Protein AF-A0A7G9NWK3-F1 (afdb_monomer_lite)

Secondary structure (DSSP, 8-state):
--------HHHHHHHHHHHHHHS-HHHHHHHTTTHHHHHHHHHHTTTS-GGGGHHHHHHHHHHHHHHS--TTS-TT-HHHHHHHHHHHHHHHHHHHHHHHHHT-----PPPP----

Foldseek 3Di:
DDDPPPQPVVQLVQLLVLLVVPDDPLLSVLVSVCSSVLLVVCLVVLVDQLVVCLVVLLVSSLVSLVPPDDPPDPSPPVVSSVVVSVSSSVSSNVVSVVCVVVVVSDPPDPPPPPPD

Radius of gyration: 16.32 Å; chains: 1; bounding box: 44×42×41 Å

Structure (mmCIF, N/CA/C/O backbone):
data_AF-A0A7G9NWK3-F1
#
_entry.id   AF-A0A7G9NWK3-F1
#
loop_
_atom_site.group_PDB
_atom_site.id
_atom_site.type_symbol
_atom_site.label_atom_id
_atom_site.label_alt_id
_atom_site.label_comp_id
_atom_site.label_asym_id
_atom_site.label_entity_id
_atom_site.label_seq_id
_atom_site.pdbx_PDB_ins_code
_atom_site.Cartn_x
_atom_site.Cartn_y
_atom_site.Cartn_z
_atom_site.occupancy
_atom_site.B_iso_or_equiv
_atom_site.auth_seq_id
_atom_site.auth_comp_id
_atom_site.auth_asym_id
_atom_site.auth_atom_id
_atom_site.pdbx_PDB_model_num
ATOM 1 N N . MET A 1 1 ? -30.139 9.525 0.377 1.00 36.47 1 MET A N 1
ATOM 2 C CA . MET A 1 1 ? -29.068 8.909 1.184 1.00 36.47 1 MET A CA 1
ATOM 3 C C . MET A 1 1 ? -27.765 9.140 0.442 1.00 36.47 1 MET A C 1
ATOM 5 O O . MET A 1 1 ? -27.515 8.451 -0.534 1.00 36.47 1 MET A O 1
ATOM 9 N N . GLN A 1 2 ? -27.028 10.190 0.800 1.00 31.06 2 GLN A N 1
ATOM 10 C CA . GLN A 1 2 ? -25.703 10.467 0.244 1.00 31.06 2 GLN A CA 1
ATOM 11 C C . GLN A 1 2 ? -24.690 10.051 1.306 1.00 31.06 2 GLN A C 1
ATOM 13 O O . GLN A 1 2 ? -24.541 10.722 2.321 1.00 31.06 2 GLN A O 1
ATOM 18 N N . THR A 1 3 ? -24.085 8.886 1.110 1.00 35.31 3 THR A N 1
ATOM 19 C CA . THR A 1 3 ? -22.922 8.424 1.862 1.00 35.31 3 THR A CA 1
ATOM 20 C C . THR A 1 3 ? -21.772 9.354 1.498 1.00 35.31 3 THR A C 1
ATOM 22 O O . THR A 1 3 ? -21.314 9.366 0.356 1.00 35.31 3 THR A O 1
ATOM 25 N N . PHE A 1 4 ? -21.365 10.207 2.433 1.00 38.41 4 PHE A N 1
ATOM 26 C CA . PHE A 1 4 ? -20.191 11.047 2.255 1.00 38.41 4 PHE A CA 1
ATOM 27 C C . PHE A 1 4 ? -18.959 10.141 2.300 1.00 38.41 4 PHE A C 1
ATOM 29 O O . PHE A 1 4 ? -18.490 9.778 3.374 1.00 38.41 4 PHE A O 1
ATOM 36 N N . CYS A 1 5 ? -18.443 9.762 1.128 1.00 40.53 5 CYS A N 1
ATOM 37 C CA . CYS A 1 5 ? -17.066 9.307 0.992 1.00 40.53 5 CYS A CA 1
ATOM 38 C C . CYS A 1 5 ? -16.168 10.498 1.339 1.00 40.53 5 CYS A C 1
ATOM 40 O O . CYS A 1 5 ? -15.798 11.282 0.463 1.00 40.53 5 CYS A O 1
ATOM 42 N N . HIS A 1 6 ? -15.852 10.679 2.621 1.00 49.09 6 HIS A N 1
ATOM 43 C CA . HIS A 1 6 ? -14.662 11.430 2.982 1.00 49.09 6 HIS A CA 1
ATOM 44 C C . HIS A 1 6 ? -13.484 10.611 2.469 1.00 49.09 6 HIS A C 1
ATOM 46 O O . HIS A 1 6 ? -13.016 9.688 3.124 1.00 49.09 6 HIS A O 1
ATOM 52 N N . ILE A 1 7 ? -13.059 10.921 1.245 1.00 53.34 7 ILE A N 1
ATOM 53 C CA . ILE A 1 7 ? -11.756 10.521 0.729 1.00 53.34 7 ILE A CA 1
ATOM 54 C C . ILE A 1 7 ? -10.776 10.936 1.825 1.00 53.34 7 ILE A C 1
ATOM 56 O O . ILE A 1 7 ? -10.703 12.120 2.170 1.00 53.34 7 ILE A O 1
ATOM 60 N N . ASN A 1 8 ? -10.109 9.970 2.452 1.00 70.69 8 ASN A N 1
ATOM 61 C CA . ASN A 1 8 ? -9.171 10.215 3.539 1.00 70.69 8 ASN A CA 1
ATOM 62 C C . ASN A 1 8 ? -7.871 10.779 2.949 1.00 70.69 8 ASN A C 1
ATOM 64 O O . ASN A 1 8 ? -6.813 10.161 3.018 1.00 70.69 8 ASN A O 1
ATOM 68 N N . VAL A 1 9 ? -7.961 11.978 2.359 1.00 74.44 9 VAL A N 1
ATOM 69 C CA . VAL A 1 9 ? -6.882 12.661 1.628 1.00 74.44 9 VAL A CA 1
ATOM 70 C C . VAL A 1 9 ? -5.623 12.766 2.490 1.00 74.44 9 VAL A C 1
ATOM 72 O O . VAL A 1 9 ? -4.520 12.624 1.981 1.00 74.44 9 VAL A O 1
ATOM 75 N N . SER A 1 10 ? -5.778 12.946 3.806 1.00 81.19 10 SER A N 1
ATOM 76 C CA . SER A 1 10 ? -4.660 12.964 4.758 1.00 81.19 10 SER A CA 1
ATOM 77 C C . SER A 1 10 ? -3.910 11.624 4.815 1.00 81.19 10 SER A C 1
ATOM 79 O O . SER A 1 10 ? -2.680 11.601 4.776 1.00 81.19 10 SER A O 1
ATOM 81 N N . LEU A 1 11 ? -4.636 10.500 4.850 1.00 82.62 11 LEU A N 1
ATOM 82 C CA . LEU A 1 11 ? -4.047 9.158 4.875 1.00 82.62 11 LEU A CA 1
ATOM 83 C C . LEU A 1 11 ? -3.425 8.797 3.527 1.00 82.62 11 LEU A C 1
ATOM 85 O O . LEU A 1 11 ? -2.316 8.265 3.482 1.00 82.62 11 LEU A O 1
ATOM 89 N N . GLU A 1 12 ? -4.110 9.130 2.433 1.00 83.88 12 GLU A N 1
ATOM 90 C CA . GLU A 1 12 ? -3.580 8.957 1.081 1.00 83.88 12 GLU A CA 1
ATOM 91 C C . GLU A 1 12 ? -2.280 9.740 0.899 1.00 83.88 12 GLU A C 1
ATOM 93 O O . GLU A 1 12 ? -1.285 9.200 0.421 1.00 83.88 12 GLU A O 1
ATOM 98 N N . GLN A 1 13 ? -2.250 10.996 1.340 1.00 85.50 13 GLN A N 1
ATOM 99 C CA . GLN A 1 13 ? -1.069 11.838 1.227 1.00 85.50 13 GLN A CA 1
ATOM 100 C C . GLN A 1 13 ? 0.080 11.334 2.106 1.00 85.50 13 GLN A C 1
ATOM 102 O O . GLN A 1 13 ? 1.219 11.306 1.649 1.00 85.50 13 GLN A O 1
ATOM 107 N N . HIS A 1 14 ? -0.211 10.854 3.319 1.00 85.25 14 HIS A N 1
ATOM 108 C CA . HIS A 1 14 ? 0.791 10.230 4.183 1.00 85.25 14 HIS A CA 1
ATOM 109 C C . HIS A 1 14 ? 1.424 8.999 3.519 1.00 85.25 14 HIS A C 1
ATOM 111 O O . HIS A 1 14 ? 2.650 8.882 3.461 1.00 85.25 14 HIS A O 1
ATOM 117 N N . LEU A 1 15 ? 0.598 8.095 2.982 1.00 86.12 15 LEU A N 1
ATOM 118 C CA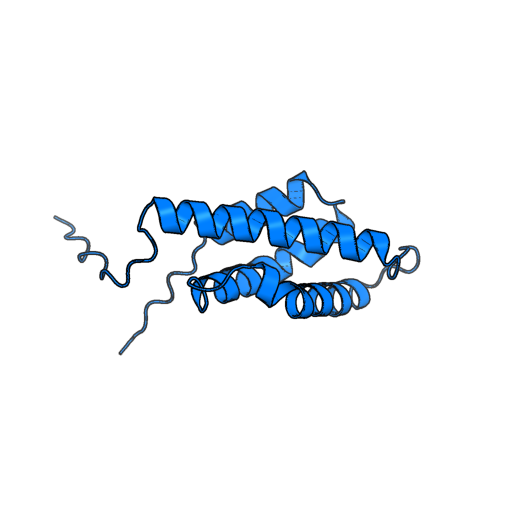 . LEU A 1 15 ? 1.073 6.886 2.314 1.00 86.12 15 LEU A CA 1
ATOM 119 C C . LEU A 1 15 ? 1.859 7.222 1.038 1.00 86.12 15 LEU A C 1
ATOM 121 O O . LEU A 1 15 ? 2.915 6.639 0.792 1.00 86.12 15 LEU A O 1
ATOM 125 N N . ALA A 1 16 ? 1.384 8.184 0.244 1.00 86.94 16 ALA A N 1
ATOM 126 C CA . ALA A 1 16 ? 2.082 8.651 -0.950 1.00 86.94 16 ALA A CA 1
ATOM 127 C C . ALA A 1 16 ? 3.452 9.258 -0.608 1.00 86.94 16 ALA A C 1
ATOM 129 O O . ALA A 1 16 ? 4.447 8.925 -1.252 1.00 86.94 16 ALA A O 1
ATOM 130 N N . ASP A 1 17 ? 3.538 10.088 0.433 1.00 88.12 17 ASP A N 1
ATOM 131 C CA . ASP A 1 17 ? 4.800 10.670 0.892 1.00 88.12 17 ASP A CA 1
ATOM 132 C C . ASP A 1 17 ? 5.778 9.593 1.379 1.00 88.12 17 ASP A C 1
ATOM 134 O O . ASP A 1 17 ? 6.973 9.657 1.072 1.00 88.12 17 ASP A O 1
ATOM 138 N N . ALA A 1 18 ? 5.290 8.581 2.104 1.00 85.94 18 ALA A N 1
ATOM 139 C CA . ALA A 1 18 ? 6.108 7.456 2.549 1.00 85.94 18 ALA A CA 1
ATOM 140 C C . ALA A 1 18 ? 6.674 6.662 1.360 1.00 85.94 18 ALA A C 1
ATOM 142 O O . ALA A 1 18 ? 7.873 6.368 1.330 1.00 85.94 18 ALA A O 1
ATOM 143 N N . ILE A 1 19 ? 5.845 6.396 0.345 1.00 85.81 19 ILE A N 1
ATOM 144 C CA . ILE A 1 19 ? 6.253 5.751 -0.910 1.00 85.81 19 ILE A CA 1
ATOM 145 C C . ILE A 1 19 ? 7.310 6.597 -1.633 1.00 85.81 19 ILE A C 1
ATOM 147 O O . ILE A 1 19 ? 8.365 6.083 -1.998 1.00 85.81 19 ILE A O 1
ATOM 151 N N . ILE A 1 20 ? 7.076 7.900 -1.813 1.00 86.81 20 ILE A N 1
ATOM 152 C CA . ILE A 1 20 ? 7.998 8.798 -2.529 1.00 86.81 20 ILE A CA 1
ATOM 153 C C . ILE A 1 20 ? 9.357 8.888 -1.825 1.00 86.81 20 ILE A C 1
ATOM 155 O O . ILE A 1 20 ? 10.392 8.951 -2.488 1.00 86.81 20 ILE A O 1
ATOM 159 N N . ARG A 1 21 ? 9.378 8.889 -0.487 1.00 86.06 21 ARG A N 1
ATOM 160 C CA . ARG A 1 21 ? 10.619 8.982 0.300 1.00 86.06 21 ARG A CA 1
ATOM 161 C C . ARG A 1 21 ? 11.470 7.718 0.240 1.00 86.06 21 ARG A C 1
ATOM 163 O O . ARG A 1 21 ? 12.689 7.809 0.371 1.00 86.06 21 ARG A O 1
ATOM 170 N N . GLN A 1 22 ? 10.843 6.555 0.103 1.00 80.88 22 GLN A N 1
ATOM 171 C CA . GLN A 1 22 ? 11.500 5.268 0.328 1.00 80.88 22 GLN A CA 1
ATOM 172 C C . GLN A 1 22 ? 11.631 4.402 -0.937 1.00 80.88 22 GLN A C 1
ATOM 174 O O . GLN A 1 22 ? 12.414 3.445 -0.945 1.00 80.88 22 GLN A O 1
ATOM 179 N N . CYS A 1 23 ? 10.901 4.729 -2.006 1.00 78.44 23 CYS A N 1
ATOM 180 C CA . CYS A 1 23 ? 10.944 4.029 -3.286 1.00 78.44 23 CYS A CA 1
ATOM 181 C C . CYS A 1 23 ? 11.720 4.820 -4.345 1.00 78.44 23 CYS A C 1
ATOM 183 O O . CYS A 1 23 ? 11.774 6.048 -4.342 1.00 78.44 23 CYS A O 1
ATOM 185 N N . GLU A 1 24 ? 12.302 4.105 -5.307 1.00 77.38 24 GLU A N 1
ATOM 186 C CA . GLU A 1 24 ? 12.874 4.739 -6.495 1.00 77.38 24 GLU A CA 1
ATOM 187 C C . GLU A 1 24 ? 11.774 5.444 -7.298 1.00 77.38 24 GLU A C 1
ATOM 189 O O . GLU A 1 24 ? 10.650 4.950 -7.381 1.00 77.38 24 GLU A O 1
ATOM 194 N N . LYS A 1 25 ? 12.101 6.568 -7.946 1.00 73.75 25 LYS A N 1
ATOM 195 C CA . LYS A 1 25 ? 11.130 7.423 -8.655 1.00 73.75 25 LYS A CA 1
ATOM 196 C C . LYS A 1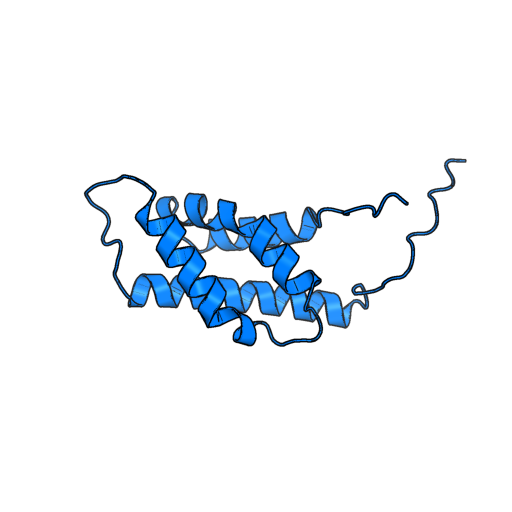 25 ? 10.220 6.652 -9.624 1.00 73.75 25 LYS A C 1
ATOM 198 O O . LYS A 1 25 ? 9.025 6.906 -9.697 1.00 73.75 25 LYS A O 1
ATOM 203 N N . THR A 1 26 ? 10.782 5.678 -10.338 1.00 69.31 26 THR A N 1
ATOM 204 C CA . THR A 1 26 ? 10.066 4.822 -11.297 1.00 69.31 26 THR A CA 1
ATOM 205 C C . THR A 1 26 ? 9.029 3.904 -10.644 1.00 69.31 26 THR A C 1
ATOM 207 O O . THR A 1 26 ? 8.025 3.572 -11.273 1.00 69.31 26 THR A O 1
ATOM 210 N N . TRP A 1 27 ? 9.253 3.488 -9.398 1.00 75.06 27 TRP A N 1
ATOM 211 C CA . TRP A 1 27 ? 8.313 2.688 -8.615 1.00 75.06 27 TRP A CA 1
ATOM 212 C C . TRP A 1 27 ? 7.336 3.569 -7.848 1.00 75.06 27 TRP A C 1
ATOM 214 O O . TRP A 1 27 ? 6.149 3.257 -7.830 1.00 75.06 27 TRP A O 1
ATOM 224 N N . ALA A 1 28 ? 7.807 4.690 -7.301 1.00 80.75 28 ALA A N 1
ATOM 225 C CA . ALA A 1 28 ? 6.976 5.642 -6.579 1.00 80.75 28 ALA A CA 1
ATOM 226 C C . ALA A 1 28 ? 5.772 6.093 -7.420 1.00 80.75 28 ALA A C 1
ATOM 228 O O . ALA A 1 28 ? 4.642 5.980 -6.962 1.00 80.75 28 ALA A O 1
ATOM 229 N N . ASP A 1 29 ? 5.976 6.471 -8.687 1.00 81.19 29 ASP A N 1
ATOM 230 C CA . ASP A 1 29 ? 4.878 6.898 -9.569 1.00 81.19 29 ASP A CA 1
ATOM 231 C C . ASP A 1 29 ? 3.826 5.798 -9.807 1.00 81.19 29 ASP A C 1
ATOM 233 O O . ASP A 1 29 ? 2.635 6.087 -9.941 1.00 81.19 29 ASP A O 1
ATOM 237 N N . ASN A 1 30 ? 4.248 4.531 -9.869 1.00 78.44 30 ASN A N 1
ATOM 238 C CA . ASN A 1 30 ? 3.338 3.401 -10.065 1.00 78.44 30 ASN A CA 1
ATOM 239 C C . ASN A 1 30 ? 2.596 3.041 -8.774 1.00 78.44 30 ASN A C 1
ATOM 241 O O . ASN A 1 30 ? 1.393 2.797 -8.813 1.00 78.44 30 ASN A O 1
ATOM 245 N N . LEU A 1 31 ? 3.292 3.050 -7.637 1.00 80.62 31 LEU A N 1
ATOM 246 C CA . LEU A 1 31 ? 2.724 2.727 -6.330 1.00 80.62 31 LEU A CA 1
ATOM 247 C C . LEU A 1 31 ? 1.797 3.832 -5.814 1.00 80.62 31 LEU A C 1
ATOM 249 O O . LEU A 1 31 ? 0.747 3.526 -5.257 1.00 80.62 31 LEU A O 1
ATOM 253 N N . CYS A 1 32 ? 2.106 5.105 -6.079 1.00 84.81 32 CYS A N 1
ATOM 254 C CA . CYS A 1 32 ? 1.234 6.229 -5.732 1.00 84.81 32 CYS A CA 1
ATOM 255 C C . CYS A 1 32 ? -0.139 6.149 -6.416 1.00 84.81 32 CYS A C 1
ATOM 257 O O . CYS A 1 32 ? -1.116 6.666 -5.890 1.00 84.81 32 CYS A O 1
ATOM 259 N N . ARG A 1 33 ? -0.260 5.458 -7.558 1.00 84.31 33 ARG A N 1
ATOM 260 C CA . ARG A 1 33 ? -1.564 5.213 -8.206 1.00 84.31 33 ARG A CA 1
ATOM 261 C C . ARG A 1 33 ? -2.416 4.181 -7.467 1.00 84.31 33 ARG A C 1
ATOM 263 O O . ARG A 1 33 ? -3.626 4.155 -7.662 1.00 84.31 33 ARG A O 1
ATOM 270 N N . CYS A 1 34 ? -1.792 3.336 -6.652 1.00 83.69 34 CYS A N 1
ATOM 271 C CA . CYS A 1 34 ? -2.459 2.324 -5.837 1.00 83.69 34 CYS A CA 1
ATOM 272 C C . CYS A 1 34 ? -2.909 2.871 -4.475 1.00 83.69 34 CYS A C 1
ATOM 274 O O . CYS A 1 34 ? -3.745 2.252 -3.827 1.00 83.69 34 CYS A O 1
ATOM 276 N N . VAL A 1 35 ? -2.374 4.019 -4.048 1.00 87.12 35 VAL A N 1
ATOM 277 C CA . VAL A 1 35 ? -2.604 4.616 -2.723 1.00 87.12 35 VAL A CA 1
ATOM 278 C C . VAL A 1 35 ? -4.085 4.719 -2.343 1.00 87.12 35 VAL A C 1
ATOM 280 O O . VAL A 1 35 ? -4.412 4.214 -1.270 1.00 87.12 35 VAL A O 1
ATOM 283 N N . PRO A 1 36 ? -4.993 5.256 -3.185 1.00 84.88 36 PRO A N 1
ATOM 284 C CA . PRO A 1 36 ? -6.407 5.351 -2.812 1.00 84.88 36 PRO A CA 1
ATOM 285 C C . PRO A 1 36 ? -7.029 3.979 -2.532 1.00 84.88 36 PRO A C 1
ATOM 287 O O . PRO A 1 36 ? -7.676 3.778 -1.513 1.00 84.88 36 PRO A O 1
ATOM 290 N N . MET A 1 37 ? -6.741 2.986 -3.383 1.00 85.12 37 MET A N 1
ATOM 291 C CA . MET A 1 37 ? -7.250 1.621 -3.205 1.00 85.12 37 MET A CA 1
ATOM 292 C C . MET A 1 37 ? -6.701 0.953 -1.940 1.00 85.12 37 MET A C 1
ATOM 294 O O . MET A 1 37 ? -7.412 0.193 -1.287 1.00 85.12 37 MET A O 1
ATOM 298 N N . LEU A 1 38 ? -5.433 1.204 -1.608 1.00 86.56 38 LEU A N 1
ATOM 299 C CA . LEU A 1 38 ? -4.807 0.663 -0.404 1.00 86.56 38 LEU A CA 1
ATOM 300 C C . LEU A 1 38 ? -5.423 1.273 0.854 1.00 86.56 38 LEU A C 1
ATOM 302 O O . LEU A 1 38 ? -5.728 0.535 1.784 1.00 86.56 38 LEU A O 1
ATOM 306 N N . VAL A 1 39 ? -5.638 2.589 0.864 1.00 84.00 39 VAL A N 1
ATOM 307 C CA . VAL A 1 39 ? -6.272 3.310 1.975 1.00 84.00 39 VAL A CA 1
ATOM 308 C C . VAL A 1 39 ? -7.729 2.875 2.153 1.00 84.00 39 VAL A C 1
ATOM 310 O O . VAL A 1 39 ? -8.131 2.550 3.269 1.00 84.00 39 VAL A O 1
ATOM 313 N N . ASP A 1 40 ? -8.496 2.756 1.070 1.00 84.19 40 ASP A N 1
ATOM 314 C CA . ASP A 1 40 ? -9.876 2.255 1.118 1.00 84.19 40 ASP A CA 1
ATOM 315 C C . ASP A 1 40 ? -9.960 0.831 1.685 1.00 84.19 40 ASP A C 1
ATOM 317 O O . ASP A 1 40 ? -10.877 0.511 2.447 1.00 84.19 40 ASP A O 1
ATOM 321 N N . MET A 1 41 ? -8.994 -0.029 1.348 1.00 83.62 41 MET A N 1
ATOM 322 C CA . MET A 1 41 ? -8.934 -1.409 1.834 1.00 83.62 41 MET A CA 1
ATOM 323 C C . MET A 1 41 ? -8.735 -1.477 3.352 1.00 83.62 41 MET A C 1
ATOM 325 O O . MET A 1 41 ? -9.486 -2.176 4.031 1.00 83.62 41 MET A O 1
ATOM 329 N N . ILE A 1 42 ? -7.773 -0.723 3.902 1.00 83.94 42 ILE A N 1
ATOM 330 C CA . ILE A 1 42 ? -7.574 -0.672 5.362 1.00 83.94 42 ILE A CA 1
ATOM 331 C C . ILE A 1 42 ? -8.749 -0.012 6.074 1.00 83.94 42 ILE A C 1
ATOM 333 O O . ILE A 1 42 ? -9.040 -0.400 7.195 1.00 83.94 42 ILE A O 1
ATOM 337 N N . ILE A 1 43 ? -9.434 0.953 5.456 1.00 80.44 43 ILE A N 1
ATOM 338 C CA . ILE A 1 43 ? -10.622 1.564 6.065 1.00 80.44 43 ILE A CA 1
ATOM 339 C C . ILE A 1 43 ? -11.772 0.561 6.151 1.00 80.44 43 ILE A C 1
ATOM 341 O O . ILE A 1 43 ? -12.379 0.379 7.210 1.00 80.44 43 ILE A O 1
ATOM 345 N N . SER A 1 44 ? -12.046 -0.115 5.035 1.00 81.69 44 SER A N 1
ATOM 346 C CA . SER A 1 44 ? -13.154 -1.068 4.916 1.00 81.69 44 SER A CA 1
ATOM 347 C C . SER A 1 44 ? -12.994 -2.268 5.849 1.00 81.69 44 SER A C 1
ATOM 349 O O . SER A 1 44 ? -13.981 -2.868 6.265 1.00 81.69 44 SER A O 1
ATOM 351 N N . GLU A 1 45 ? -11.753 -2.617 6.187 1.00 82.81 45 GLU A N 1
ATOM 352 C CA . GLU A 1 45 ? -11.415 -3.784 6.998 1.00 82.81 45 GLU A CA 1
ATOM 353 C C . GLU A 1 45 ? -10.458 -3.439 8.158 1.00 82.81 45 GLU A C 1
ATOM 355 O O . GLU A 1 45 ? -9.565 -4.217 8.500 1.00 82.81 45 GLU A O 1
ATOM 360 N N . HIS A 1 46 ? -10.659 -2.278 8.790 1.00 78.62 46 HIS A N 1
ATOM 361 C CA . HIS A 1 46 ? -9.781 -1.715 9.830 1.00 78.62 46 HIS A CA 1
ATOM 362 C C . HIS A 1 46 ? -9.574 -2.623 11.055 1.00 78.62 46 HIS A C 1
ATOM 364 O O . HIS A 1 46 ? -8.534 -2.569 11.721 1.00 78.62 46 HIS A O 1
ATOM 370 N N . GLU A 1 47 ? -10.523 -3.515 11.342 1.00 81.19 47 GLU A N 1
ATOM 371 C CA . GLU A 1 47 ? -10.419 -4.491 12.431 1.00 81.19 47 GLU A CA 1
ATOM 372 C C . GLU A 1 47 ? -9.354 -5.572 12.166 1.00 81.19 47 GLU A C 1
ATOM 374 O O . GLU A 1 47 ? -8.823 -6.167 13.109 1.00 81.19 47 GLU A O 1
ATOM 379 N N . LYS A 1 48 ? -8.983 -5.816 10.902 1.00 84.00 48 LYS A N 1
ATOM 380 C CA . LYS A 1 48 ? -8.036 -6.873 10.522 1.00 84.00 48 LYS A CA 1
ATOM 381 C C . LYS A 1 48 ? -6.593 -6.360 10.443 1.00 84.00 48 LYS A C 1
ATOM 383 O O . LYS A 1 48 ? -6.362 -5.228 10.028 1.00 84.00 48 LYS A O 1
ATOM 388 N N . PRO A 1 49 ? -5.594 -7.193 10.792 1.00 86.00 49 PRO A N 1
ATOM 389 C CA . PRO A 1 49 ? -4.190 -6.843 10.596 1.00 86.00 49 PRO A CA 1
ATOM 390 C C . PRO A 1 49 ? -3.869 -6.717 9.104 1.00 86.00 49 PRO A C 1
ATOM 392 O O . PRO A 1 49 ? -4.293 -7.556 8.302 1.00 86.00 49 PRO A O 1
ATOM 395 N N . VAL A 1 50 ? -3.044 -5.735 8.733 1.00 87.44 50 VAL A N 1
ATOM 396 C CA . VAL A 1 50 ? -2.761 -5.405 7.326 1.00 87.44 50 VAL A CA 1
ATOM 397 C C . VAL A 1 50 ? -2.066 -6.558 6.600 1.00 87.44 50 VAL A C 1
ATOM 399 O O . VAL A 1 50 ? -2.247 -6.750 5.400 1.00 87.44 50 VAL A O 1
ATOM 402 N N . LYS A 1 51 ? -1.349 -7.417 7.334 1.00 88.56 51 LYS A N 1
ATOM 403 C CA . LYS A 1 51 ? -0.754 -8.653 6.798 1.00 88.56 51 LYS A CA 1
ATOM 404 C C . LYS A 1 51 ? -1.764 -9.545 6.059 1.00 88.56 51 LYS A C 1
ATOM 406 O O . LYS A 1 51 ? -1.369 -10.283 5.160 1.00 88.56 51 LYS A O 1
ATOM 411 N N . HIS A 1 52 ? -3.053 -9.479 6.399 1.00 88.31 52 HIS A N 1
ATOM 412 C CA . HIS A 1 52 ? -4.103 -10.198 5.673 1.00 88.31 52 HIS A CA 1
ATOM 413 C C . HIS A 1 52 ? -4.169 -9.809 4.187 1.00 88.31 52 HIS A C 1
ATOM 415 O O . HIS A 1 52 ? -4.453 -10.655 3.342 1.00 88.31 52 HIS A O 1
ATOM 421 N N . PHE A 1 53 ? -3.837 -8.558 3.866 1.00 87.19 53 PHE A N 1
ATOM 422 C CA . PHE A 1 53 ? -3.872 -8.007 2.514 1.00 87.19 53 PHE A CA 1
ATOM 423 C C . PHE A 1 53 ? -2.581 -8.229 1.728 1.00 87.19 53 PHE A C 1
ATOM 425 O O . PHE A 1 53 ? -2.517 -7.852 0.561 1.00 87.19 53 PHE A O 1
ATOM 432 N N . GLU A 1 54 ? -1.555 -8.858 2.314 1.00 89.62 54 GLU A N 1
ATOM 433 C CA . GLU A 1 54 ? -0.279 -9.102 1.633 1.00 89.62 54 GLU A CA 1
ATOM 434 C C . GLU A 1 54 ? -0.446 -9.736 0.235 1.00 89.62 54 GLU A C 1
ATOM 436 O O . GLU A 1 54 ? 0.169 -9.223 -0.706 1.00 89.62 54 GLU A O 1
ATOM 441 N N . PRO A 1 55 ? -1.271 -10.788 0.037 1.00 90.00 55 PRO A N 1
ATOM 442 C CA . PRO A 1 55 ? -1.457 -11.379 -1.287 1.00 90.00 55 PRO A CA 1
ATOM 443 C C . PRO A 1 55 ? -2.050 -10.386 -2.296 1.00 90.00 55 PRO A C 1
ATOM 445 O O . PRO A 1 55 ? -1.549 -10.287 -3.413 1.00 90.00 55 PRO A O 1
ATOM 448 N N . ALA A 1 56 ? -3.051 -9.606 -1.878 1.00 88.62 56 ALA A N 1
ATOM 449 C CA . ALA A 1 56 ? -3.725 -8.622 -2.724 1.00 88.62 56 ALA A CA 1
ATOM 450 C C . ALA A 1 56 ? -2.805 -7.445 -3.087 1.00 88.62 56 ALA A C 1
ATOM 452 O O . ALA A 1 56 ? -2.744 -7.025 -4.240 1.00 88.62 56 ALA A O 1
ATOM 453 N N . ILE A 1 57 ? -2.033 -6.938 -2.121 1.00 88.12 57 ILE A N 1
ATOM 454 C CA . ILE A 1 57 ? -1.052 -5.866 -2.342 1.00 88.12 57 ILE A CA 1
ATOM 455 C C . ILE A 1 57 ? 0.046 -6.344 -3.297 1.00 88.12 57 ILE A C 1
ATOM 457 O O . ILE A 1 57 ? 0.442 -5.618 -4.209 1.00 88.12 57 ILE A O 1
ATOM 461 N N . ARG A 1 58 ? 0.525 -7.580 -3.120 1.00 89.12 58 ARG A N 1
ATOM 462 C CA . ARG A 1 58 ? 1.532 -8.189 -3.994 1.00 89.12 58 ARG A CA 1
ATOM 463 C C . ARG A 1 58 ? 1.029 -8.325 -5.428 1.00 89.12 58 ARG A C 1
ATOM 465 O O . ARG A 1 58 ? 1.752 -7.951 -6.348 1.00 89.12 58 ARG A O 1
ATOM 472 N N . GLU A 1 59 ? -0.185 -8.830 -5.617 1.00 86.88 59 GLU A N 1
ATOM 473 C CA . GLU A 1 59 ? -0.813 -8.954 -6.936 1.00 86.88 59 GLU A CA 1
ATOM 474 C C . GLU A 1 59 ? -0.984 -7.582 -7.600 1.00 86.88 59 GLU A C 1
ATOM 476 O O . GLU A 1 59 ? -0.540 -7.385 -8.729 1.00 86.88 59 GLU A O 1
ATOM 481 N N . MET A 1 60 ? -1.484 -6.592 -6.857 1.00 85.00 60 MET A N 1
ATOM 482 C CA . MET A 1 60 ? -1.653 -5.219 -7.336 1.00 85.00 60 MET A CA 1
ATOM 483 C C . MET A 1 60 ? -0.333 -4.590 -7.801 1.00 85.00 60 MET A C 1
ATOM 485 O O . MET A 1 60 ? -0.285 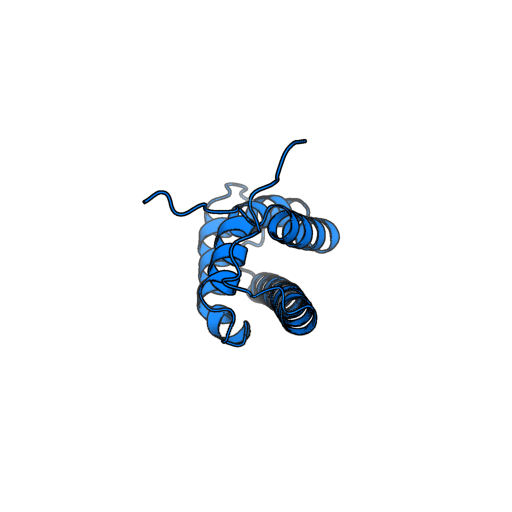-3.945 -8.851 1.00 85.00 60 MET A O 1
ATOM 489 N N . ILE A 1 61 ? 0.754 -4.789 -7.046 1.00 81.81 61 ILE A N 1
ATOM 490 C CA . ILE A 1 61 ? 2.092 -4.338 -7.444 1.00 81.81 61 ILE A CA 1
ATOM 491 C C . ILE A 1 61 ? 2.513 -5.021 -8.745 1.00 81.81 61 ILE A C 1
ATOM 493 O O . ILE A 1 61 ? 2.967 -4.344 -9.665 1.00 81.81 61 ILE A O 1
ATOM 497 N N . ILE A 1 62 ? 2.361 -6.344 -8.843 1.00 81.50 62 ILE A N 1
ATOM 498 C CA . ILE A 1 62 ? 2.744 -7.103 -10.039 1.00 81.50 62 ILE A CA 1
ATOM 499 C C . ILE A 1 62 ? 1.985 -6.577 -11.262 1.00 81.50 62 ILE A C 1
ATOM 501 O O . ILE A 1 62 ? 2.610 -6.210 -12.256 1.00 81.50 62 ILE A O 1
ATOM 505 N N . GLU A 1 63 ? 0.661 -6.456 -11.183 1.00 78.81 63 GLU A N 1
ATOM 506 C CA . GLU A 1 63 ? -0.162 -5.982 -12.297 1.00 78.81 63 GLU A CA 1
ATOM 507 C C . GLU A 1 63 ? 0.216 -4.564 -12.739 1.00 78.81 63 GLU A C 1
ATOM 509 O O . GLU A 1 63 ? 0.391 -4.291 -13.930 1.00 78.81 63 GLU A O 1
ATOM 514 N N . ARG A 1 64 ? 0.388 -3.640 -11.789 1.00 70.94 64 ARG A N 1
ATOM 515 C CA . ARG A 1 64 ? 0.637 -2.225 -12.097 1.00 70.94 64 ARG A CA 1
ATOM 516 C C . ARG A 1 64 ? 2.075 -1.954 -12.535 1.00 70.94 64 ARG A C 1
ATOM 518 O O . ARG A 1 64 ? 2.291 -1.079 -13.374 1.00 70.94 64 ARG A O 1
ATOM 525 N N . CYS A 1 65 ? 3.047 -2.723 -12.051 1.00 61.50 65 CYS A N 1
ATOM 526 C CA . CYS A 1 65 ? 4.454 -2.575 -12.428 1.00 61.50 65 CYS A CA 1
ATOM 527 C C . CYS A 1 65 ? 4.805 -3.279 -13.749 1.00 61.50 65 CYS A C 1
ATOM 529 O O . CYS A 1 65 ? 5.742 -2.859 -14.436 1.00 61.50 65 CYS A O 1
ATOM 531 N N . VAL A 1 66 ? 4.016 -4.273 -14.174 1.00 57.12 66 VAL A N 1
ATOM 532 C CA . VAL A 1 66 ? 4.135 -4.891 -15.507 1.00 57.12 66 VAL A CA 1
ATOM 533 C C . VAL A 1 66 ? 3.676 -3.931 -16.618 1.00 57.12 66 VAL A C 1
ATOM 535 O O . VAL A 1 66 ? 4.306 -3.870 -17.675 1.00 57.12 66 VAL A O 1
ATOM 538 N N . ILE A 1 67 ? 2.647 -3.112 -16.374 1.00 52.47 67 ILE A N 1
ATOM 539 C CA . ILE A 1 67 ? 1.988 -2.286 -17.410 1.00 52.47 67 ILE A CA 1
ATOM 540 C C . ILE A 1 67 ? 2.782 -1.015 -17.789 1.00 52.47 67 ILE A C 1
ATOM 542 O O . ILE A 1 67 ? 2.571 -0.430 -18.852 1.00 52.47 67 ILE A O 1
ATOM 546 N N . GLY A 1 68 ? 3.753 -0.580 -16.985 1.00 48.75 68 GLY A N 1
ATOM 547 C CA . GLY A 1 68 ? 4.416 0.715 -17.170 1.00 48.75 68 GLY A CA 1
ATOM 548 C C . GLY A 1 68 ? 5.529 0.769 -18.221 1.00 48.75 68 GLY A C 1
ATOM 549 O O . GLY A 1 68 ? 6.600 1.213 -17.870 1.00 48.75 68 GLY A O 1
ATOM 550 N N . ALA A 1 69 ? 5.400 0.227 -19.436 1.00 44.72 69 ALA A N 1
ATOM 551 C CA . ALA A 1 69 ? 6.304 0.404 -20.602 1.00 44.72 69 ALA A CA 1
ATOM 552 C C . ALA A 1 69 ? 7.669 1.132 -20.383 1.00 44.72 69 ALA A C 1
ATOM 554 O O . ALA A 1 69 ? 7.802 2.327 -20.625 1.00 44.72 69 ALA A O 1
ATOM 555 N N . ALA A 1 70 ? 8.711 0.411 -19.956 1.00 45.38 70 ALA A N 1
ATOM 556 C CA . ALA A 1 70 ? 10.105 0.817 -20.161 1.00 45.38 70 ALA A CA 1
ATOM 557 C C . ALA A 1 70 ? 10.953 -0.461 -20.308 1.00 45.38 70 ALA A C 1
ATOM 559 O O . ALA A 1 70 ? 10.955 -1.286 -19.390 1.00 45.38 70 ALA A O 1
ATOM 560 N N . PRO A 1 71 ? 11.642 -0.663 -21.445 1.00 43.34 71 PRO A N 1
ATOM 561 C CA . PRO A 1 71 ? 12.233 -1.949 -21.830 1.00 43.34 71 PRO A CA 1
ATOM 562 C C . PRO A 1 71 ? 13.504 -2.344 -21.055 1.00 43.34 71 PRO A C 1
ATOM 564 O O . PRO A 1 71 ? 14.110 -3.361 -21.365 1.00 43.34 71 PRO A O 1
ATOM 567 N N . THR A 1 72 ? 13.928 -1.568 -20.056 1.00 48.41 72 THR A N 1
ATOM 568 C CA . THR A 1 72 ? 15.219 -1.758 -19.366 1.00 48.41 72 THR A CA 1
ATOM 569 C C . THR A 1 72 ? 15.105 -2.082 -17.882 1.00 48.41 72 THR A C 1
ATOM 571 O O . THR A 1 72 ? 16.116 -2.226 -17.204 1.00 48.41 72 THR A O 1
ATOM 574 N N . CYS A 1 73 ? 13.896 -2.180 -17.339 1.00 46.03 73 CYS A N 1
ATOM 575 C CA . CYS A 1 73 ? 13.729 -2.344 -15.905 1.00 46.03 73 CYS A CA 1
ATOM 576 C C . CYS A 1 73 ? 13.676 -3.838 -15.556 1.00 46.03 73 CYS A C 1
ATOM 578 O O . CYS A 1 73 ? 12.955 -4.604 -16.193 1.00 46.03 73 CYS A O 1
ATOM 580 N N . HIS A 1 74 ? 14.443 -4.229 -14.539 1.00 51.22 74 HIS A N 1
ATOM 581 C CA . HIS A 1 74 ? 14.489 -5.532 -13.867 1.00 51.22 74 HIS A CA 1
ATOM 582 C C . HIS A 1 74 ? 13.129 -5.927 -13.231 1.00 51.22 74 HIS A C 1
ATOM 584 O O . HIS A 1 74 ? 13.033 -6.229 -12.046 1.00 51.22 74 HIS A O 1
ATOM 590 N N . ARG A 1 75 ? 12.043 -5.877 -14.012 1.00 54.28 75 ARG A N 1
ATOM 591 C CA . ARG A 1 75 ? 10.635 -5.726 -13.587 1.00 54.28 75 ARG A CA 1
ATOM 592 C C . ARG A 1 75 ? 10.009 -6.886 -12.841 1.00 54.28 75 ARG A C 1
ATOM 594 O O . ARG A 1 75 ? 8.896 -6.745 -12.351 1.00 54.28 75 ARG A O 1
ATOM 601 N N . CYS A 1 76 ? 10.715 -7.995 -12.734 1.00 62.03 76 CYS A N 1
ATOM 602 C CA . CYS A 1 76 ? 10.213 -9.187 -12.076 1.00 62.03 76 CYS A CA 1
ATOM 603 C C . CYS A 1 76 ? 11.202 -9.712 -11.041 1.00 62.03 76 CYS A C 1
ATOM 605 O O . CYS A 1 76 ? 11.145 -10.897 -10.730 1.00 62.03 76 CYS A O 1
ATOM 607 N N . ASP A 1 77 ? 12.123 -8.882 -10.536 1.00 72.31 77 ASP A N 1
ATOM 608 C CA . ASP A 1 77 ? 12.944 -9.313 -9.411 1.00 72.31 77 ASP A CA 1
ATOM 609 C C . ASP A 1 77 ? 12.026 -9.518 -8.186 1.00 72.31 77 ASP A C 1
ATOM 611 O O . ASP A 1 77 ? 11.446 -8.550 -7.670 1.00 72.31 77 ASP A O 1
ATOM 615 N N . PRO A 1 78 ? 11.854 -10.768 -7.717 1.00 75.94 78 PRO A N 1
ATOM 616 C CA . PRO A 1 78 ? 10.963 -11.068 -6.606 1.00 75.94 78 PRO A CA 1
ATOM 617 C C . PRO A 1 78 ? 11.408 -10.380 -5.310 1.00 75.94 78 PRO A C 1
ATOM 619 O O . PRO A 1 78 ? 10.558 -10.085 -4.472 1.00 75.94 78 PRO A O 1
ATOM 622 N N . HIS A 1 79 ? 12.698 -10.061 -5.153 1.00 82.00 79 HIS A N 1
ATOM 623 C CA . HIS A 1 79 ? 13.213 -9.316 -4.004 1.00 82.00 79 HIS A CA 1
ATOM 624 C C . HIS A 1 79 ? 12.798 -7.848 -4.042 1.00 82.00 79 HIS A C 1
ATOM 626 O O . HIS A 1 79 ? 12.492 -7.270 -2.998 1.00 82.00 79 HIS A O 1
ATOM 632 N N . VAL A 1 80 ? 12.748 -7.245 -5.232 1.00 79.81 80 VAL A N 1
ATOM 633 C CA . VAL A 1 80 ? 12.259 -5.871 -5.396 1.00 79.81 80 VAL A CA 1
ATOM 634 C C . VAL A 1 80 ? 10.769 -5.817 -5.073 1.00 79.81 80 VAL A C 1
ATOM 636 O O . VAL A 1 80 ? 10.348 -4.949 -4.314 1.00 79.81 80 VAL A O 1
ATOM 639 N N . ILE A 1 81 ? 9.977 -6.768 -5.572 1.00 82.62 81 ILE A N 1
ATOM 640 C CA . ILE A 1 81 ? 8.541 -6.849 -5.263 1.00 82.62 81 ILE A CA 1
ATOM 641 C C . ILE A 1 81 ? 8.322 -7.056 -3.759 1.00 82.62 81 ILE A C 1
ATOM 643 O O . ILE A 1 81 ? 7.553 -6.319 -3.151 1.00 82.62 81 ILE A O 1
ATOM 647 N N . ASP A 1 82 ? 9.025 -8.008 -3.139 1.00 86.94 82 ASP A N 1
ATOM 648 C CA . ASP A 1 82 ? 8.917 -8.280 -1.699 1.00 86.94 82 ASP A CA 1
ATOM 649 C C . ASP A 1 82 ? 9.280 -7.048 -0.854 1.00 86.94 82 ASP A C 1
ATOM 651 O O . ASP A 1 82 ? 8.553 -6.689 0.071 1.00 86.94 82 ASP A O 1
ATOM 655 N N . ARG A 1 83 ? 10.341 -6.316 -1.218 1.00 85.56 83 ARG A N 1
ATOM 656 C CA . ARG A 1 83 ? 10.708 -5.067 -0.536 1.00 85.56 83 ARG A CA 1
ATOM 657 C C . ARG A 1 83 ? 9.578 -4.033 -0.572 1.00 85.56 83 ARG A C 1
ATOM 659 O O . ARG A 1 83 ? 9.284 -3.436 0.461 1.00 85.56 83 ARG A O 1
ATOM 666 N N . HIS A 1 84 ? 8.951 -3.821 -1.729 1.00 84.25 84 HIS A N 1
ATOM 667 C CA . HIS A 1 84 ? 7.855 -2.857 -1.867 1.00 84.25 84 HIS A CA 1
ATOM 668 C C . HIS A 1 84 ? 6.591 -3.309 -1.129 1.00 84.25 84 HIS A C 1
ATOM 670 O O . HIS A 1 84 ? 5.960 -2.499 -0.458 1.00 84.25 84 HIS A O 1
ATOM 676 N N . VAL A 1 85 ? 6.259 -4.603 -1.186 1.00 88.31 85 VAL A N 1
ATOM 677 C CA . VAL A 1 85 ? 5.148 -5.183 -0.418 1.00 88.31 85 VAL A CA 1
ATOM 678 C C . VAL A 1 85 ? 5.352 -4.945 1.077 1.00 88.31 85 VAL A C 1
ATOM 680 O O . VAL A 1 85 ? 4.457 -4.427 1.736 1.00 88.31 85 VAL A O 1
ATOM 683 N N . ARG A 1 86 ? 6.538 -5.254 1.615 1.00 89.81 86 ARG A N 1
ATOM 684 C CA . ARG A 1 86 ? 6.847 -5.035 3.038 1.00 89.81 86 ARG A CA 1
ATOM 685 C C . ARG A 1 86 ? 6.749 -3.572 3.441 1.00 89.81 86 ARG A C 1
ATOM 687 O O . ARG A 1 86 ? 6.266 -3.288 4.531 1.00 89.81 86 ARG A O 1
ATOM 694 N N . LEU A 1 87 ? 7.200 -2.667 2.575 1.00 87.31 87 LEU A N 1
ATOM 695 C CA . LEU A 1 87 ? 7.101 -1.235 2.816 1.00 87.31 87 LEU A CA 1
ATOM 696 C C . LEU A 1 87 ? 5.643 -0.796 2.942 1.00 87.31 87 LEU A C 1
ATOM 698 O O . LEU A 1 87 ? 5.276 -0.196 3.945 1.00 87.31 87 LEU A O 1
ATOM 702 N N . LEU A 1 88 ? 4.808 -1.152 1.964 1.00 87.94 88 LEU A N 1
ATOM 703 C CA . LEU A 1 88 ? 3.389 -0.807 2.000 1.00 87.94 88 LEU A CA 1
ATOM 704 C C . LEU A 1 88 ? 2.705 -1.417 3.220 1.00 87.94 88 LEU A C 1
ATOM 706 O O . LEU A 1 88 ? 1.994 -0.714 3.922 1.00 87.94 88 LEU A O 1
ATOM 710 N N . LEU A 1 89 ? 2.955 -2.693 3.518 1.00 90.75 89 LEU A N 1
ATOM 711 C CA . LEU A 1 89 ? 2.396 -3.340 4.705 1.00 90.75 89 LEU A CA 1
ATOM 712 C C . LEU A 1 89 ? 2.790 -2.616 5.997 1.00 90.75 89 LEU A C 1
ATOM 714 O O . LEU A 1 89 ? 1.938 -2.420 6.857 1.00 90.75 89 LEU A O 1
ATOM 718 N N . GLY A 1 90 ? 4.057 -2.215 6.130 1.00 89.19 90 GLY A N 1
ATOM 719 C CA . GLY A 1 90 ? 4.551 -1.496 7.303 1.00 89.19 90 GLY A CA 1
ATOM 720 C C . GLY A 1 90 ? 3.885 -0.133 7.483 1.00 89.19 90 GLY A C 1
ATOM 721 O O . GLY A 1 90 ? 3.401 0.169 8.571 1.00 89.19 90 GLY A O 1
ATOM 722 N N . GLU A 1 91 ? 3.807 0.661 6.415 1.00 89.94 91 GLU A N 1
ATOM 723 C CA . GLU A 1 91 ? 3.198 1.997 6.457 1.00 89.94 91 GLU A CA 1
ATOM 724 C C . GLU A 1 91 ? 1.681 1.933 6.675 1.00 89.94 91 GLU A C 1
ATOM 726 O O . GLU A 1 91 ? 1.131 2.675 7.484 1.00 89.94 91 GLU A O 1
ATOM 731 N N . LEU A 1 92 ? 0.992 1.002 6.012 1.00 88.00 92 LEU A N 1
ATOM 732 C CA . LEU A 1 92 ? -0.444 0.791 6.200 1.00 88.00 92 LEU A CA 1
ATOM 733 C C . LEU A 1 92 ? -0.758 0.313 7.630 1.00 88.00 92 LEU A C 1
ATOM 735 O O . LEU A 1 92 ? -1.740 0.760 8.220 1.00 88.00 92 LEU A O 1
ATOM 739 N N . GLU A 1 93 ? 0.069 -0.562 8.215 1.00 89.62 93 GLU A N 1
ATOM 740 C CA . GLU A 1 93 ? -0.093 -1.005 9.609 1.00 89.62 93 GLU A CA 1
ATOM 741 C C . GLU A 1 93 ? 0.193 0.132 10.599 1.00 89.62 93 GLU A C 1
ATOM 743 O O . GLU A 1 93 ? -0.497 0.251 11.613 1.00 89.62 93 GLU A O 1
ATOM 748 N N . HIS A 1 94 ? 1.162 1.001 10.295 1.00 88.75 94 HIS A N 1
ATOM 749 C CA . HIS A 1 94 ? 1.420 2.205 11.082 1.00 88.75 94 HIS A CA 1
ATOM 750 C C . HIS A 1 94 ? 0.216 3.154 11.055 1.00 88.75 94 HIS A C 1
ATOM 752 O O . HIS A 1 94 ? -0.257 3.573 12.111 1.00 88.75 94 HIS A O 1
ATOM 758 N N . ILE A 1 95 ? -0.336 3.423 9.867 1.00 85.56 95 ILE A N 1
ATOM 759 C CA . ILE A 1 95 ? -1.551 4.230 9.700 1.00 85.56 95 ILE A CA 1
ATOM 760 C C . ILE A 1 95 ? -2.710 3.621 10.494 1.00 85.56 95 ILE A C 1
ATOM 762 O O . ILE A 1 95 ? -3.333 4.316 11.294 1.00 85.56 95 ILE A O 1
ATOM 766 N N . ARG A 1 96 ? -2.968 2.319 10.322 1.00 85.19 96 ARG A N 1
ATOM 767 C CA . ARG A 1 96 ? -4.025 1.598 11.042 1.00 85.19 96 ARG A CA 1
ATOM 768 C C . ARG A 1 96 ? -3.871 1.729 12.555 1.00 85.19 96 ARG A C 1
ATOM 770 O O . ARG A 1 96 ? -4.843 2.051 13.234 1.00 85.19 96 ARG A O 1
ATOM 777 N N . SER A 1 97 ? -2.666 1.487 13.069 1.00 85.88 97 SER A N 1
ATOM 778 C CA . SER A 1 97 ? -2.377 1.539 14.506 1.00 85.88 97 SER A CA 1
ATOM 779 C C . SER A 1 97 ? -2.596 2.941 15.065 1.00 85.88 97 SER A C 1
ATOM 781 O O . SER A 1 97 ? -3.310 3.088 16.051 1.00 85.88 97 SER A O 1
ATOM 783 N N . ASN A 1 98 ? -2.083 3.973 14.388 1.00 84.44 98 ASN A N 1
ATOM 784 C CA . ASN A 1 98 ? -2.274 5.363 14.802 1.00 84.44 98 ASN A CA 1
ATOM 785 C C . ASN A 1 98 ? -3.762 5.741 14.845 1.00 84.44 98 ASN A C 1
ATOM 787 O O . ASN A 1 98 ? -4.210 6.394 15.782 1.00 84.44 98 ASN A O 1
ATOM 791 N N . GLN A 1 99 ? -4.537 5.308 13.849 1.00 79.62 99 GLN A N 1
ATOM 792 C CA . GLN A 1 99 ? -5.976 5.569 13.786 1.00 79.62 99 GLN A CA 1
A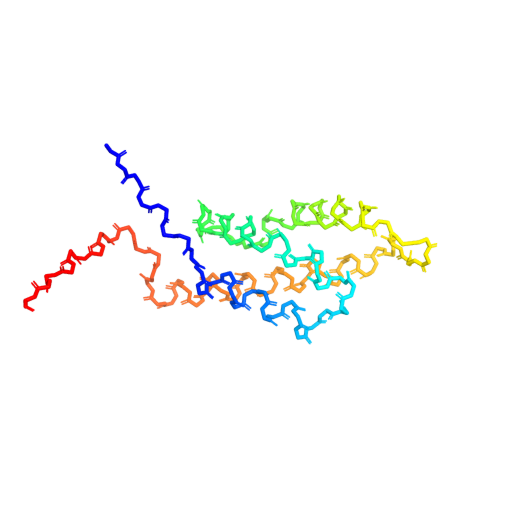TOM 793 C C . GLN A 1 99 ? -6.753 4.813 14.886 1.00 79.62 99 GLN A C 1
ATOM 795 O O . GLN A 1 99 ? -7.704 5.349 15.454 1.00 79.62 99 GLN A O 1
ATOM 800 N N . LEU A 1 100 ? -6.325 3.592 15.246 1.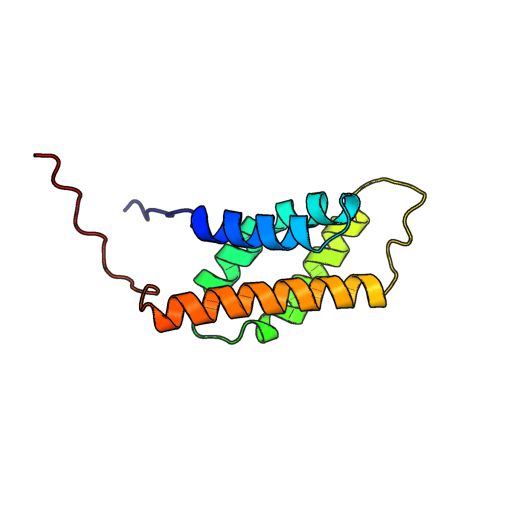00 77.94 100 LEU A N 1
ATOM 801 C CA . LEU A 1 100 ? -6.883 2.834 16.380 1.00 77.94 100 LEU A CA 1
ATOM 802 C C . LEU A 1 100 ? -6.576 3.503 17.722 1.00 77.94 100 LEU A C 1
ATOM 804 O O . LEU A 1 100 ? -7.463 3.601 18.565 1.00 77.94 100 LEU A O 1
ATOM 808 N N . GLU A 1 101 ? -5.350 3.989 17.916 1.00 81.81 101 GLU A N 1
ATOM 809 C CA . GLU A 1 101 ? -4.944 4.698 19.135 1.00 81.81 101 GLU A CA 1
ATOM 810 C C . GLU A 1 101 ? -5.667 6.039 19.306 1.00 81.81 101 GLU A C 1
ATOM 812 O O . GLU A 1 101 ? -6.004 6.420 20.426 1.00 81.81 101 GLU A O 1
ATOM 817 N N . GLN A 1 102 ? -5.929 6.743 18.203 1.00 76.00 102 GLN A N 1
ATOM 818 C CA . GLN A 1 102 ? -6.657 8.016 18.204 1.00 76.00 102 GLN A CA 1
ATOM 819 C C . GLN A 1 102 ? -8.171 7.833 18.386 1.00 76.00 102 GLN A C 1
ATOM 821 O O . GLN A 1 102 ? -8.869 8.798 18.686 1.00 76.00 102 GLN A O 1
ATOM 826 N N . GLY A 1 103 ? -8.685 6.602 18.256 1.00 66.62 103 GLY A N 1
ATOM 827 C CA . GLY A 1 103 ? -10.125 6.334 18.273 1.00 66.62 103 GLY A CA 1
ATOM 828 C C . GLY A 1 103 ? -10.862 6.939 17.072 1.00 66.62 103 GLY A C 1
ATOM 829 O O . GLY A 1 103 ? -12.082 7.078 17.118 1.00 66.62 103 GLY A O 1
ATOM 830 N N . ASP A 1 104 ? -10.127 7.288 16.011 1.00 66.00 104 ASP A N 1
ATOM 831 C CA . ASP A 1 104 ? -10.637 7.965 14.812 1.00 66.00 104 ASP A CA 1
ATOM 832 C C . ASP A 1 104 ? -11.326 7.003 13.827 1.00 66.00 104 ASP A C 1
ATOM 834 O O . ASP A 1 104 ? -11.969 7.435 12.870 1.00 66.00 104 ASP A O 1
ATOM 838 N N . TRP A 1 105 ? -11.307 5.694 14.108 1.00 63.00 105 TRP A N 1
ATOM 839 C CA . TRP A 1 105 ? -12.221 4.714 13.504 1.00 63.00 105 TRP A CA 1
ATOM 840 C C . TRP A 1 105 ? -13.609 4.831 14.128 1.00 63.00 105 TRP A C 1
ATOM 842 O O . TRP A 1 105 ? -14.112 3.924 14.788 1.00 63.00 105 TRP A O 1
ATOM 852 N N . SER A 1 106 ? -14.200 6.007 13.993 1.00 46.16 106 SER A N 1
ATOM 853 C CA . SER A 1 106 ? -15.487 6.311 14.573 1.00 46.16 106 SER A CA 1
ATOM 854 C C . SER A 1 106 ? -16.470 6.567 13.447 1.00 46.16 106 SER A C 1
ATOM 856 O O . SER A 1 106 ? -16.400 7.584 12.764 1.00 46.16 106 SER A O 1
ATOM 858 N N . ASP A 1 107 ? -17.467 5.691 13.338 1.00 49.94 107 ASP A N 1
ATOM 859 C CA . ASP A 1 107 ? -18.776 5.971 12.735 1.00 49.94 107 ASP A CA 1
ATOM 860 C C . ASP A 1 107 ? -19.492 7.176 13.395 1.00 49.94 107 ASP A C 1
ATOM 862 O O . ASP A 1 107 ? -20.683 7.396 13.166 1.00 49.94 107 ASP A O 1
ATOM 866 N N . ALA A 1 108 ? -18.819 7.963 14.248 1.00 43.22 108 ALA A N 1
ATOM 867 C CA . ALA A 1 108 ? -19.359 9.201 14.766 1.00 43.22 108 ALA A CA 1
ATOM 868 C C . ALA A 1 108 ? -19.621 10.150 13.590 1.00 43.22 108 ALA A C 1
ATOM 870 O O . ALA A 1 108 ? -18.678 10.610 12.938 1.00 43.22 108 ALA A O 1
ATOM 871 N N . PRO A 1 109 ? -20.894 10.493 13.321 1.00 42.53 109 PRO A N 1
ATOM 872 C CA . PRO A 1 109 ? -21.189 11.556 12.386 1.00 42.53 109 PRO A CA 1
ATOM 873 C C . PRO A 1 109 ? -20.481 12.811 12.887 1.00 42.53 109 PRO A C 1
ATOM 875 O O . PRO A 1 109 ? -20.722 13.263 14.010 1.00 42.53 109 PRO A O 1
ATOM 878 N N . VAL A 1 110 ? -19.593 13.359 12.057 1.00 48.09 110 VAL A N 1
ATOM 879 C CA . VAL A 1 110 ? -19.000 14.673 12.299 1.00 48.09 110 VAL A CA 1
ATOM 880 C C . VAL A 1 110 ? -20.168 15.630 12.560 1.00 48.09 110 VAL A C 1
ATOM 882 O O . VAL A 1 110 ? -21.074 15.706 11.719 1.00 48.09 110 VAL A O 1
ATOM 885 N N . PRO A 1 111 ? -20.231 16.311 13.720 1.00 42.41 111 PRO A N 1
ATOM 886 C CA . PRO A 1 111 ? -21.323 17.229 13.993 1.00 42.41 111 PRO A CA 1
ATOM 887 C C . PRO A 1 111 ? -21.360 18.272 12.870 1.00 42.41 111 PRO A C 1
ATOM 889 O O . PRO 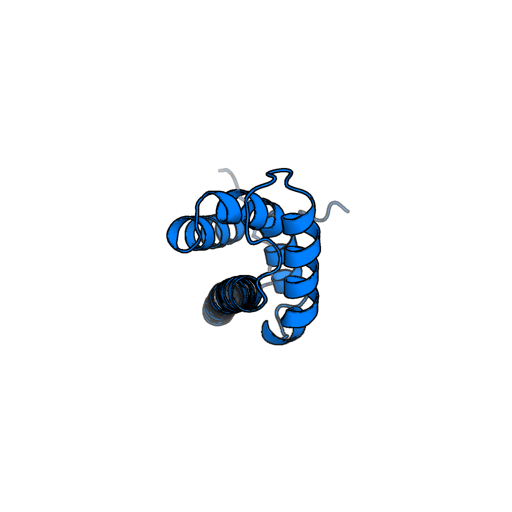A 1 111 ? -20.297 18.763 12.474 1.00 42.41 111 PRO A O 1
ATOM 892 N N . PRO A 1 112 ? -22.545 18.586 12.311 1.00 42.25 112 PRO A N 1
ATOM 893 C CA . PRO A 1 112 ? -22.641 19.535 11.215 1.00 42.25 112 PRO A CA 1
ATOM 894 C C . PRO A 1 112 ? -21.957 20.829 11.642 1.00 42.25 112 PRO A C 1
ATOM 896 O O . PRO A 1 112 ? -22.259 21.369 12.709 1.00 42.25 112 PRO A O 1
ATOM 899 N N . LEU A 1 113 ? -21.009 21.288 10.824 1.00 49.09 113 LEU A N 1
ATOM 900 C CA . LEU A 1 113 ? -20.357 22.581 10.988 1.00 49.09 113 LEU A CA 1
ATOM 901 C C . LEU A 1 113 ? -21.454 23.648 11.041 1.00 49.09 113 LEU A C 1
ATOM 903 O O . LEU A 1 113 ? -22.012 24.042 10.018 1.00 49.09 113 LEU A O 1
ATOM 907 N N . MET A 1 114 ? -21.790 24.086 12.251 1.00 44.94 114 MET A N 1
ATOM 908 C CA . MET A 1 114 ? -22.593 25.276 12.470 1.00 44.94 114 MET A CA 1
ATOM 909 C C . MET A 1 114 ? -21.714 26.460 12.065 1.00 44.94 114 MET A C 1
ATOM 911 O O . MET A 1 114 ? -20.914 26.950 12.859 1.00 44.94 114 MET A O 1
ATOM 915 N N . CYS A 1 115 ? -21.811 26.882 10.805 1.00 52.72 115 CYS A N 1
ATOM 916 C CA . CYS A 1 115 ? -21.348 28.201 10.395 1.00 52.72 115 CYS A CA 1
ATOM 917 C C . CYS A 1 115 ? -22.239 29.235 11.096 1.00 52.72 115 CYS A C 1
ATOM 919 O O . CYS A 1 115 ? -23.398 29.407 10.715 1.00 52.72 115 CYS A O 1
ATOM 921 N N . GLY A 1 116 ? -21.709 29.843 12.158 1.00 49.84 116 GLY A N 1
ATOM 922 C CA . GLY A 1 116 ? -22.248 31.049 12.789 1.00 49.84 116 GLY A CA 1
ATOM 923 C C . GLY A 1 116 ? -21.681 32.308 12.156 1.00 49.84 116 GLY A C 1
ATOM 924 O O . GLY A 1 116 ? -20.526 32.248 11.675 1.00 49.84 116 GLY A O 1
#

pLDDT: mean 73.59, std 16.86, range [31.06, 90.75]

Sequence (116 aa):
MQTFCHINVSLEQHLADAIIRQCEKTWADNLCRCVPMLVDMIISEHEKPVKHFEPAIREMIIERCVIGAAPTCHRCDPHVIDRHVRLLLGELEHIRSNQLEQGDWSDAPVPPLMCG